Protein AF-A0A8I1PKD8-F1 (afdb_monomer_lite)

Structure (mmCIF, N/CA/C/O backbone):
data_AF-A0A8I1PKD8-F1
#
_entry.id   AF-A0A8I1PKD8-F1
#
loop_
_atom_site.group_PDB
_atom_site.id
_atom_site.type_symbol
_atom_site.label_atom_id
_atom_site.label_alt_id
_atom_site.label_comp_id
_atom_site.label_asym_id
_atom_site.label_entity_id
_atom_site.label_seq_id
_atom_site.pdbx_PDB_ins_code
_atom_site.Cartn_x
_atom_site.Cartn_y
_atom_site.Cartn_z
_atom_site.occupancy
_atom_site.B_iso_or_equiv
_atom_site.auth_seq_id
_atom_site.auth_comp_id
_atom_site.auth_asym_id
_atom_site.auth_atom_id
_atom_site.pdbx_PDB_model_num
ATOM 1 N N . MET A 1 1 ? -16.677 17.856 27.321 1.00 52.53 1 MET A N 1
ATOM 2 C CA . MET A 1 1 ? -16.256 17.192 26.063 1.00 52.53 1 MET A CA 1
ATOM 3 C C . MET A 1 1 ? -16.718 15.727 26.006 1.00 52.53 1 MET A C 1
ATOM 5 O O . MET A 1 1 ? -16.238 14.980 25.160 1.00 52.53 1 MET A O 1
ATOM 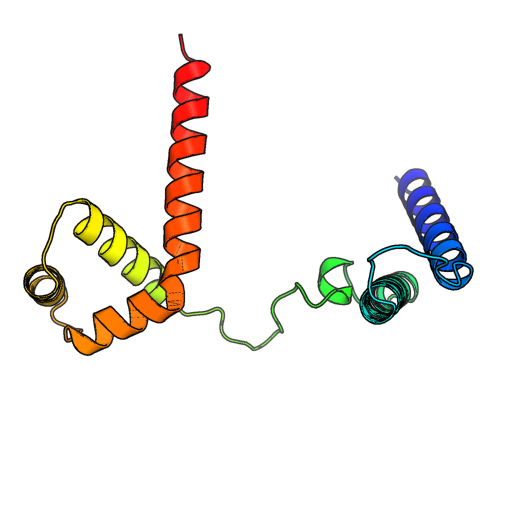9 N N . ASP A 1 2 ? -17.679 15.316 26.847 1.00 59.69 2 ASP A N 1
ATOM 10 C CA . ASP A 1 2 ? -18.009 13.895 27.037 1.00 59.69 2 ASP A CA 1
ATOM 11 C C . ASP A 1 2 ? -19.371 13.488 26.449 1.00 59.69 2 ASP A C 1
ATOM 13 O O . ASP A 1 2 ? -19.531 12.340 26.052 1.00 59.69 2 ASP A O 1
ATOM 17 N N . GLU A 1 3 ? -20.310 14.425 26.270 1.00 60.66 3 GLU A N 1
ATOM 18 C CA . GLU A 1 3 ? -21.649 14.131 25.723 1.00 60.66 3 GLU A CA 1
ATOM 19 C C . GLU A 1 3 ? -21.657 13.705 24.247 1.00 60.66 3 GLU A C 1
ATOM 21 O O . GLU A 1 3 ? -22.507 12.921 23.829 1.00 60.66 3 GLU A O 1
ATOM 26 N N . GLU A 1 4 ? -20.730 14.202 23.425 1.00 63.72 4 GLU A N 1
ATOM 27 C CA . GLU A 1 4 ? -20.634 13.757 22.027 1.00 63.72 4 GLU A CA 1
ATOM 28 C C . GLU A 1 4 ? -20.061 12.343 21.923 1.00 63.72 4 GLU A C 1
ATOM 30 O O . GLU A 1 4 ? -20.502 11.549 21.088 1.00 63.72 4 GLU A O 1
ATOM 35 N N . LYS A 1 5 ? -19.110 11.991 22.799 1.00 64.62 5 LYS A N 1
ATOM 36 C CA . LYS A 1 5 ? -18.518 10.650 22.828 1.00 64.62 5 LYS A CA 1
ATOM 37 C C . LYS A 1 5 ? -19.532 9.607 23.281 1.00 64.62 5 LYS A C 1
ATOM 39 O O . LYS A 1 5 ? -19.621 8.557 22.650 1.00 64.62 5 LYS A O 1
ATOM 44 N N . THR A 1 6 ? -20.327 9.904 24.307 1.00 69.19 6 THR A N 1
ATOM 45 C CA . THR A 1 6 ? -21.369 8.986 24.791 1.00 69.19 6 THR A CA 1
ATOM 46 C C . THR A 1 6 ? -22.455 8.763 23.741 1.00 69.19 6 THR A C 1
ATOM 48 O O . THR A 1 6 ? -22.736 7.616 23.408 1.00 69.19 6 THR A O 1
ATOM 51 N N . LYS A 1 7 ? -22.954 9.828 23.095 1.00 75.50 7 LYS A N 1
ATOM 52 C CA . LYS A 1 7 ? -23.921 9.714 21.983 1.00 75.50 7 LYS A CA 1
ATOM 53 C C . LYS A 1 7 ? -23.390 8.897 20.804 1.00 75.50 7 LYS A C 1
ATOM 55 O O . LYS A 1 7 ? -24.155 8.219 20.123 1.00 75.50 7 LYS A O 1
ATOM 60 N N . THR A 1 8 ? -22.089 8.973 20.529 1.00 74.00 8 THR A N 1
ATOM 61 C CA . THR A 1 8 ? -21.461 8.204 19.444 1.00 74.00 8 THR A CA 1
ATOM 62 C C . THR A 1 8 ? -21.367 6.719 19.799 1.00 74.00 8 THR A C 1
ATOM 64 O O . THR A 1 8 ? -21.653 5.871 18.956 1.00 74.00 8 THR A O 1
ATOM 67 N N . LEU A 1 9 ? -21.031 6.397 21.051 1.00 74.19 9 LEU A N 1
ATOM 68 C CA . LEU A 1 9 ? -20.996 5.019 21.548 1.00 74.19 9 LEU A CA 1
ATOM 69 C C . LEU A 1 9 ? -22.390 4.380 21.571 1.00 74.19 9 LEU A C 1
ATOM 71 O O . LEU A 1 9 ? -22.540 3.237 21.150 1.00 74.19 9 LEU A O 1
ATOM 75 N N . GLU A 1 10 ? -23.413 5.129 21.984 1.00 77.31 10 GLU A N 1
ATOM 76 C CA . GLU A 1 10 ? -24.807 4.666 21.983 1.00 77.31 10 GLU A CA 1
ATOM 77 C C . GLU A 1 10 ? -25.315 4.372 20.565 1.00 77.31 10 GLU A C 1
ATOM 79 O O . GLU A 1 10 ? -25.932 3.333 20.327 1.00 77.31 10 GLU A O 1
ATOM 84 N N . LYS A 1 11 ? -24.998 5.240 19.595 1.00 81.31 11 LYS A N 1
ATOM 85 C CA . LYS A 1 11 ? -25.330 5.008 18.179 1.00 81.31 11 LYS A CA 1
ATOM 86 C C . LYS A 1 11 ? -24.632 3.773 17.612 1.00 81.31 11 LYS A C 1
ATOM 88 O O . LYS A 1 11 ? -25.250 3.016 16.870 1.00 81.31 11 LYS A O 1
ATOM 93 N N . LEU A 1 12 ? -23.361 3.563 17.958 1.00 75.56 12 LEU A N 1
ATOM 94 C CA . LEU A 1 12 ? -22.605 2.384 17.528 1.00 75.56 12 LEU A CA 1
ATOM 95 C C . LEU A 1 12 ? -23.173 1.096 18.128 1.00 75.56 12 LEU A C 1
ATOM 97 O O . LEU A 1 12 ? -23.301 0.106 17.413 1.00 75.56 12 LEU A O 1
ATOM 101 N N . ALA A 1 13 ? -23.550 1.114 19.406 1.00 77.88 13 ALA A N 1
ATOM 102 C CA . ALA A 1 13 ? -24.192 -0.024 20.054 1.00 77.88 13 ALA A CA 1
ATOM 103 C C . ALA A 1 13 ? -25.535 -0.369 19.385 1.00 77.88 13 ALA A C 1
ATOM 105 O O . ALA A 1 13 ? -25.767 -1.526 19.038 1.00 77.88 13 ALA A O 1
ATOM 106 N N . GLY A 1 14 ? -26.369 0.641 19.107 1.00 76.38 14 GLY A N 1
ATOM 107 C CA . GLY A 1 14 ? -27.627 0.450 18.379 1.00 76.38 14 GLY A CA 1
ATOM 108 C C . GLY A 1 14 ? -27.425 -0.136 16.978 1.00 76.38 14 GLY A C 1
ATOM 109 O O . GLY A 1 14 ? -28.151 -1.042 16.576 1.00 76.38 14 GLY A O 1
ATOM 110 N N . PHE A 1 15 ? -26.390 0.311 16.264 1.00 77.12 15 PHE A N 1
ATOM 111 C CA . PHE A 1 15 ? -26.051 -0.211 14.940 1.00 77.12 15 PHE A CA 1
ATOM 112 C C . PHE A 1 15 ? -25.594 -1.679 14.969 1.00 77.12 15 PHE A C 1
ATOM 114 O O . PHE A 1 15 ? -25.955 -2.455 14.087 1.00 77.12 15 PHE A O 1
ATOM 121 N N . VAL A 1 16 ? -24.838 -2.095 15.992 1.00 76.56 16 VAL A N 1
ATOM 122 C CA . VAL A 1 16 ? -24.449 -3.507 16.175 1.00 76.56 16 VAL A CA 1
ATOM 123 C C . VAL A 1 16 ? -25.676 -4.385 16.403 1.00 76.56 16 VAL A C 1
ATOM 125 O O . VAL A 1 16 ? -25.787 -5.459 15.808 1.00 76.56 16 VAL A O 1
ATOM 128 N N . ASP A 1 17 ? -26.615 -3.925 17.226 1.00 77.38 17 ASP A N 1
ATOM 129 C CA . ASP A 1 17 ? -27.852 -4.657 17.481 1.00 77.38 17 ASP A CA 1
ATOM 130 C C . ASP A 1 17 ? -28.728 -4.759 16.227 1.00 77.38 17 ASP A C 1
ATOM 132 O O . ASP A 1 17 ? -29.342 -5.801 15.992 1.00 77.38 17 ASP A O 1
ATOM 136 N N . GLU A 1 18 ? -28.772 -3.715 15.397 1.00 75.06 18 GLU A N 1
ATOM 137 C CA . GLU A 1 18 ? -29.443 -3.754 14.094 1.00 75.06 18 GLU A CA 1
ATOM 138 C C . GLU A 1 18 ? -28.770 -4.734 13.127 1.00 75.06 18 GLU A C 1
ATOM 140 O O . GLU A 1 18 ? -29.466 -5.544 12.512 1.00 75.06 18 GLU A O 1
ATOM 145 N N . LEU A 1 19 ? -27.436 -4.732 13.041 1.00 70.25 19 LEU A N 1
ATOM 146 C CA . LEU A 1 19 ? -26.683 -5.679 12.210 1.00 70.25 19 LEU A CA 1
ATOM 147 C C . LEU A 1 19 ? -26.934 -7.134 12.619 1.00 70.25 19 LEU A C 1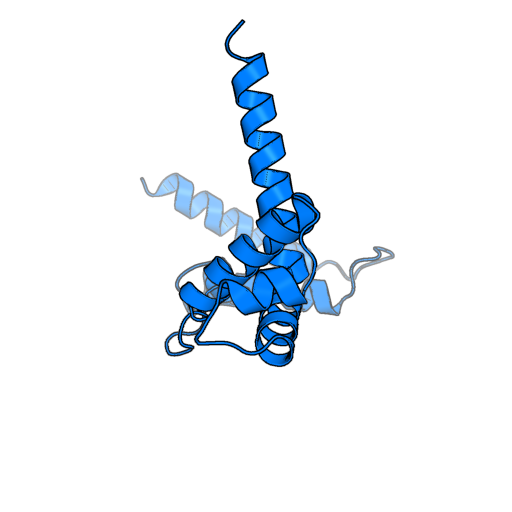
ATOM 149 O O . LEU A 1 19 ? -27.123 -7.986 11.757 1.00 70.25 19 LEU A O 1
ATOM 153 N N . LYS A 1 20 ? -26.988 -7.421 13.924 1.00 68.06 20 LYS A N 1
ATOM 154 C CA . LYS A 1 20 ? -27.284 -8.771 14.436 1.00 68.06 20 LYS A CA 1
ATOM 155 C C . LYS A 1 20 ? -28.724 -9.209 14.179 1.00 68.06 20 LYS A C 1
ATOM 157 O O . LYS A 1 20 ? -28.985 -10.400 14.026 1.00 68.06 20 LYS A O 1
ATOM 162 N N . LYS A 1 21 ? -29.667 -8.263 14.179 1.00 71.50 21 LYS A N 1
ATOM 163 C CA . LYS A 1 21 ? -31.092 -8.525 13.924 1.00 71.50 21 LYS A CA 1
ATOM 164 C C . LYS A 1 21 ? -31.403 -8.663 12.436 1.00 71.50 21 LYS A C 1
ATOM 166 O O . LYS A 1 21 ? -32.407 -9.292 12.097 1.00 71.50 21 LYS A O 1
ATOM 171 N N . GLN A 1 22 ? -30.563 -8.121 11.553 1.00 62.41 22 GLN A N 1
ATOM 172 C CA . GLN A 1 22 ? -30.657 -8.390 10.123 1.00 62.41 22 GLN A CA 1
ATOM 173 C C . GLN A 1 22 ? -30.268 -9.844 9.832 1.00 62.41 22 GLN A C 1
ATOM 175 O O . GLN A 1 22 ? -29.125 -10.185 9.551 1.00 62.41 22 GLN A O 1
ATOM 180 N N . THR A 1 23 ? -31.270 -10.718 9.823 1.00 50.59 23 THR A N 1
ATOM 181 C CA . THR A 1 23 ? -31.237 -11.944 9.022 1.00 50.59 23 THR A CA 1
ATOM 182 C C . THR A 1 23 ? -31.382 -11.512 7.569 1.00 50.59 23 THR A C 1
ATOM 184 O O . THR A 1 23 ? -32.498 -11.412 7.078 1.00 50.59 23 THR A O 1
ATOM 187 N N . PHE A 1 24 ? -30.269 -11.132 6.929 1.00 50.59 24 PHE A N 1
ATOM 188 C CA . PHE A 1 24 ? -30.232 -10.518 5.596 1.00 50.59 24 PHE A CA 1
ATOM 189 C C . PHE A 1 24 ? -31.201 -11.186 4.608 1.00 50.59 24 PHE A C 1
ATOM 191 O O . PHE A 1 24 ? -30.886 -12.249 4.064 1.00 50.59 24 PHE A O 1
ATOM 198 N N . PRO A 1 25 ? -32.354 -10.566 4.297 1.00 54.91 25 PRO A N 1
ATOM 199 C CA . PRO A 1 25 ? -33.138 -10.966 3.156 1.00 54.91 25 PRO A CA 1
ATOM 200 C C . PRO A 1 25 ? -32.579 -10.156 1.986 1.00 54.91 25 PRO A C 1
ATOM 202 O O . PRO A 1 25 ? -32.812 -8.954 1.869 1.00 54.91 25 PRO A O 1
ATOM 205 N N . THR A 1 26 ? -31.808 -10.805 1.113 1.00 46.41 26 THR A N 1
ATOM 206 C CA . THR A 1 26 ? -31.439 -10.263 -0.210 1.00 46.41 26 THR A CA 1
ATOM 207 C C . THR A 1 26 ? -30.688 -8.919 -0.213 1.00 46.41 26 THR A C 1
ATOM 209 O O . THR A 1 26 ? -31.062 -7.996 -0.931 1.00 46.41 26 THR A O 1
ATOM 212 N N . SER A 1 27 ? -29.578 -8.805 0.518 1.00 49.97 27 SER A N 1
ATOM 213 C CA . SER A 1 27 ? -28.525 -7.844 0.163 1.00 49.97 27 SER A CA 1
ATOM 214 C C . SER A 1 27 ? -27.245 -8.600 -0.196 1.00 49.97 27 SER A C 1
ATOM 216 O O . SER A 1 27 ? -26.923 -9.630 0.386 1.00 49.97 27 SER A O 1
ATOM 218 N N . THR A 1 28 ? -26.517 -8.111 -1.197 1.00 54.19 28 THR A N 1
ATOM 219 C CA . THR A 1 28 ? -25.244 -8.654 -1.715 1.00 54.19 28 THR A CA 1
ATOM 220 C C . THR A 1 28 ? -24.068 -8.530 -0.736 1.00 54.19 28 THR A C 1
ATOM 222 O O . THR A 1 28 ? -22.912 -8.707 -1.117 1.00 54.19 28 THR A O 1
ATOM 225 N N . ILE A 1 29 ? -24.342 -8.203 0.526 1.00 57.41 29 ILE A N 1
ATOM 226 C CA . ILE A 1 29 ? -23.349 -8.109 1.589 1.00 57.41 29 ILE A CA 1
ATOM 227 C C . ILE A 1 29 ? -23.203 -9.519 2.156 1.00 57.41 29 ILE A C 1
ATOM 229 O O . ILE A 1 29 ? -24.143 -10.058 2.733 1.00 57.41 29 ILE A O 1
ATOM 233 N N . SER A 1 30 ? -22.038 -10.135 1.937 1.00 73.06 30 SER A N 1
ATOM 234 C CA . SER A 1 30 ? -21.736 -11.462 2.481 1.00 73.06 30 SER A CA 1
ATOM 235 C C . SER A 1 30 ? -22.001 -11.483 3.989 1.00 73.06 30 SER A C 1
ATOM 237 O O . SER A 1 30 ? -21.587 -10.558 4.692 1.00 73.06 30 SER A O 1
ATOM 239 N N . ALA A 1 31 ? -22.650 -12.538 4.488 1.00 74.50 31 ALA A N 1
ATOM 240 C CA . ALA A 1 31 ? -22.839 -12.754 5.923 1.00 74.50 31 ALA A CA 1
ATOM 241 C C . ALA A 1 31 ? -21.501 -12.665 6.684 1.00 74.50 31 ALA A C 1
ATOM 243 O O . ALA A 1 31 ? -21.440 -12.062 7.754 1.00 74.50 31 ALA A O 1
ATOM 244 N N . ASP A 1 32 ? -20.416 -13.132 6.059 1.00 76.44 32 ASP A N 1
ATOM 245 C CA . ASP A 1 32 ? -19.053 -13.048 6.591 1.00 76.44 32 ASP A CA 1
ATOM 246 C C . ASP A 1 32 ? -18.599 -11.599 6.817 1.00 76.44 32 ASP A C 1
ATOM 248 O O . ASP A 1 32 ? -17.889 -11.297 7.775 1.00 76.44 32 ASP A O 1
ATOM 252 N N . LEU A 1 33 ? -19.001 -10.676 5.934 1.00 77.00 33 LEU A N 1
ATOM 253 C CA . LEU A 1 33 ? -18.651 -9.261 6.056 1.00 77.00 33 LEU A CA 1
ATOM 254 C C . LEU A 1 33 ? -19.422 -8.609 7.206 1.00 77.00 33 LEU A C 1
ATOM 256 O O . LEU A 1 33 ? -18.851 -7.811 7.946 1.00 77.00 33 LEU A O 1
ATOM 260 N N . ALA A 1 34 ? -20.697 -8.958 7.377 1.00 78.69 34 ALA A N 1
ATOM 261 C CA . ALA A 1 34 ? -21.498 -8.460 8.488 1.00 78.69 34 ALA A CA 1
ATOM 262 C C . ALA A 1 34 ? -20.955 -8.951 9.837 1.00 78.69 34 ALA A C 1
ATOM 264 O O . ALA A 1 34 ? -20.773 -8.141 10.746 1.00 78.69 34 ALA A O 1
ATOM 265 N N . GLU A 1 35 ? -20.614 -10.240 9.932 1.00 81.31 35 GLU A N 1
ATOM 266 C CA . GLU A 1 35 ? -19.993 -10.832 11.120 1.00 81.31 35 GLU A CA 1
ATOM 267 C C . GLU A 1 35 ? -18.618 -10.216 11.412 1.00 81.31 35 GLU A C 1
ATOM 269 O O . GLU A 1 35 ? -18.294 -9.907 12.564 1.00 81.31 35 GLU A O 1
ATOM 274 N N . PHE A 1 36 ? -17.813 -9.973 10.373 1.00 84.75 36 PHE A N 1
ATOM 275 C CA . PHE A 1 36 ? -16.530 -9.288 10.504 1.00 84.75 36 PHE A CA 1
ATOM 276 C C . PHE A 1 36 ? -16.695 -7.873 11.075 1.00 84.75 36 PHE A C 1
ATOM 278 O O . PHE A 1 36 ? -16.000 -7.506 12.027 1.00 84.75 36 PHE A O 1
ATOM 285 N N . VAL A 1 37 ? -17.630 -7.088 10.528 1.00 85.12 37 VAL A N 1
ATOM 286 C CA . VAL A 1 37 ? -17.886 -5.710 10.968 1.00 85.12 37 VAL A CA 1
ATOM 287 C C . VAL A 1 37 ? -18.432 -5.679 12.394 1.00 85.12 37 VAL A C 1
ATOM 289 O O . VAL A 1 37 ? -17.909 -4.925 13.217 1.00 85.12 37 VAL A O 1
ATOM 292 N N . SER A 1 38 ? -19.425 -6.511 12.724 1.00 86.06 38 SER A N 1
ATOM 293 C CA . SER A 1 38 ? -19.991 -6.553 14.078 1.00 86.06 38 SER A CA 1
ATOM 294 C C . SER A 1 38 ? -18.936 -6.955 15.110 1.00 86.06 38 SER A C 1
ATOM 296 O O . SER A 1 38 ? -18.782 -6.280 16.127 1.00 86.06 38 SER A O 1
ATOM 298 N N . SER A 1 39 ? -18.136 -7.984 14.811 1.00 85.69 39 SER A N 1
ATOM 299 C CA . SER A 1 39 ? -17.068 -8.466 15.696 1.00 85.69 39 SER A CA 1
ATOM 300 C C . SER A 1 39 ? -15.962 -7.430 15.914 1.00 85.69 39 SER A C 1
ATOM 302 O O . SER A 1 39 ? -15.367 -7.363 16.993 1.00 85.69 39 SER A O 1
ATOM 304 N N . ALA A 1 40 ? -15.639 -6.627 14.895 1.00 85.62 40 ALA A N 1
ATOM 305 C CA . ALA A 1 40 ? -14.677 -5.537 15.023 1.00 85.62 40 ALA A CA 1
ATOM 306 C C . ALA A 1 40 ? -15.225 -4.418 15.921 1.00 85.62 40 ALA A C 1
ATOM 308 O O . ALA A 1 40 ? -14.536 -3.970 16.838 1.00 85.62 40 ALA A O 1
ATOM 309 N N . ILE A 1 41 ? -16.476 -3.999 15.717 1.00 85.69 41 ILE A N 1
ATOM 310 C CA . ILE A 1 41 ? -17.088 -2.937 16.528 1.00 85.69 41 ILE A CA 1
ATOM 311 C C . ILE A 1 41 ? -17.219 -3.373 17.994 1.00 85.69 41 ILE A C 1
ATOM 313 O O . ILE A 1 41 ? -16.890 -2.592 18.886 1.00 85.69 41 ILE A O 1
ATOM 317 N N . GLU A 1 42 ? -17.604 -4.622 18.263 1.00 87.62 42 GLU A N 1
ATOM 318 C CA . GLU A 1 42 ? -17.660 -5.161 19.630 1.00 87.62 42 GLU A CA 1
ATOM 319 C C . GLU A 1 42 ? -16.315 -5.079 20.350 1.00 87.62 42 GLU A C 1
ATOM 321 O O . GLU A 1 42 ? -16.241 -4.552 21.458 1.00 87.62 42 GLU A O 1
ATOM 326 N N . LYS A 1 43 ? -15.223 -5.511 19.705 1.00 87.19 43 LYS A N 1
ATOM 327 C CA . LYS A 1 43 ? -13.873 -5.426 20.293 1.00 87.19 43 LYS A CA 1
ATOM 328 C C . LYS A 1 43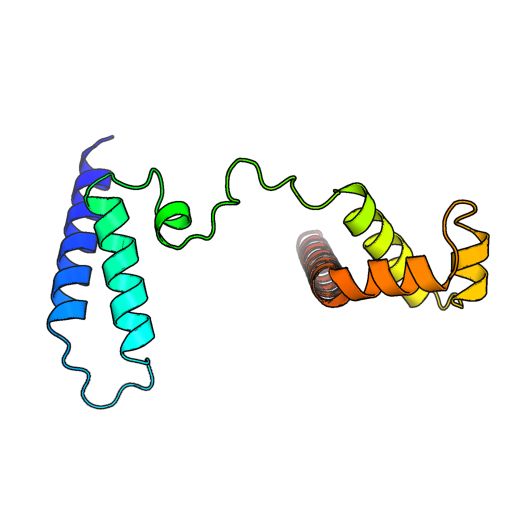 ? -13.485 -3.995 20.665 1.00 87.19 43 LYS A C 1
ATOM 330 O O . LYS A 1 43 ? -12.749 -3.792 21.635 1.00 87.19 43 LYS A O 1
ATOM 335 N N . TYR A 1 44 ? -13.952 -3.014 19.896 1.00 86.94 44 TYR A N 1
ATOM 336 C CA . TYR A 1 44 ? -13.743 -1.605 20.202 1.00 86.94 44 TYR A CA 1
ATOM 337 C C . TYR A 1 44 ? -14.591 -1.144 21.393 1.00 86.94 44 TYR A C 1
ATOM 339 O O . TYR A 1 44 ? -14.041 -0.551 22.321 1.00 86.94 44 TYR A O 1
ATOM 347 N N . LEU A 1 45 ? -15.890 -1.460 21.406 1.00 86.44 45 LEU A N 1
ATOM 348 C CA . LEU A 1 45 ? -16.808 -1.087 22.491 1.00 86.44 45 LEU A CA 1
ATOM 349 C C . LEU A 1 45 ? -16.424 -1.727 23.835 1.00 86.44 45 LEU A C 1
ATOM 351 O O . LEU A 1 45 ? -16.501 -1.075 24.872 1.00 86.44 45 LEU A O 1
ATOM 355 N N . GLU A 1 46 ? -15.937 -2.967 23.822 1.00 88.38 46 GLU A N 1
ATOM 356 C CA . GLU A 1 46 ? -15.435 -3.677 25.007 1.00 88.38 46 GLU A CA 1
ATOM 357 C C . GLU A 1 46 ? -14.065 -3.164 25.494 1.00 88.38 46 GLU A C 1
ATOM 359 O O . GLU A 1 46 ? -13.527 -3.657 26.486 1.00 88.38 46 GLU A O 1
ATOM 364 N N . GLY A 1 47 ? -13.447 -2.217 24.780 1.00 85.06 47 GLY A N 1
ATOM 365 C CA . GLY A 1 47 ? -12.129 -1.677 25.117 1.00 85.06 47 GLY A CA 1
ATOM 366 C C . GLY A 1 47 ? -10.962 -2.643 24.876 1.00 85.06 47 GLY A C 1
ATOM 367 O O . GLY A 1 47 ? -9.835 -2.351 25.281 1.00 85.06 47 GLY A O 1
ATOM 368 N N . LYS A 1 48 ? -11.183 -3.778 24.192 1.00 83.44 48 LYS A N 1
ATOM 369 C CA . LYS A 1 48 ? -10.123 -4.745 23.836 1.00 83.44 48 LYS A CA 1
ATOM 370 C C . LYS A 1 48 ? -9.125 -4.160 22.830 1.00 83.44 48 LYS A C 1
ATOM 372 O O . LYS A 1 48 ? -7.970 -4.584 22.782 1.00 83.44 48 LYS A O 1
ATOM 377 N N . THR A 1 49 ? -9.546 -3.171 22.041 1.00 84.50 49 THR A N 1
ATOM 378 C CA . THR A 1 49 ? -8.704 -2.446 21.076 1.00 84.50 49 THR A CA 1
ATOM 379 C C . THR A 1 49 ? -8.769 -0.936 21.290 1.00 84.50 49 THR A C 1
ATOM 381 O O . THR A 1 49 ? -9.825 -0.390 21.579 1.00 84.50 49 THR A O 1
ATOM 384 N N . LYS A 1 50 ? -7.640 -0.239 21.097 1.00 83.44 50 LYS A N 1
ATOM 385 C CA . LYS A 1 50 ? -7.505 1.208 21.372 1.00 83.44 50 LYS A CA 1
ATOM 386 C C . LYS A 1 50 ? -8.199 2.128 20.355 1.00 83.44 50 LYS A C 1
ATOM 388 O O . LYS A 1 50 ? -8.409 3.299 20.653 1.00 83.44 50 LYS A O 1
ATOM 393 N N . SER A 1 51 ? -8.504 1.633 19.157 1.00 85.38 51 SER A N 1
ATOM 394 C CA . SER A 1 51 ? -9.166 2.378 18.079 1.00 85.38 51 SER A CA 1
ATOM 395 C C . SER A 1 51 ? -9.996 1.436 17.208 1.00 85.38 51 SER A C 1
ATOM 397 O O . SER A 1 51 ? -9.735 0.231 17.191 1.00 85.38 51 SER A O 1
ATOM 399 N N . LEU A 1 52 ? -10.961 1.982 16.459 1.00 82.69 52 LEU A N 1
ATOM 400 C CA . LEU A 1 52 ? -11.712 1.223 15.453 1.00 82.69 52 LEU A CA 1
ATOM 401 C C . LEU A 1 52 ? -10.774 0.644 14.388 1.00 82.69 52 LEU A C 1
ATOM 403 O O . LEU A 1 52 ? -10.865 -0.539 14.090 1.00 82.69 52 LEU A O 1
ATOM 407 N N . ASP A 1 53 ? -9.792 1.414 13.913 1.00 82.31 53 ASP A N 1
ATOM 408 C CA . ASP A 1 53 ? -8.779 0.916 12.971 1.00 82.31 53 ASP A CA 1
ATOM 409 C C . ASP A 1 53 ? -8.042 -0.319 13.504 1.00 82.31 53 ASP A C 1
ATOM 411 O O . ASP A 1 53 ? -7.745 -1.247 12.754 1.00 82.31 53 ASP A O 1
ATOM 415 N N . ALA A 1 54 ? -7.753 -0.358 14.809 1.00 81.94 54 ALA A N 1
ATOM 416 C CA . ALA A 1 54 ? -7.132 -1.522 15.431 1.00 81.94 54 ALA A CA 1
ATOM 417 C C . ALA A 1 54 ? -8.095 -2.711 15.500 1.00 81.94 54 ALA A C 1
ATOM 419 O O . ALA A 1 54 ? -7.674 -3.852 15.309 1.00 81.94 54 ALA A O 1
ATOM 420 N N . ALA A 1 55 ? -9.379 -2.446 15.729 1.00 86.31 55 ALA A N 1
ATOM 421 C CA . ALA A 1 55 ? -10.428 -3.457 15.759 1.00 86.31 55 ALA A CA 1
ATOM 422 C C . ALA A 1 55 ? -10.671 -4.095 14.381 1.00 86.31 55 ALA A C 1
ATOM 424 O O . ALA A 1 55 ? -10.844 -5.310 14.289 1.00 86.31 55 ALA A O 1
ATOM 425 N N . PHE A 1 56 ? -10.572 -3.295 13.314 1.00 85.06 56 PHE A N 1
ATOM 426 C CA . PHE A 1 56 ? -10.602 -3.739 11.917 1.00 85.06 56 PHE A CA 1
ATOM 427 C C . PHE A 1 56 ? -9.265 -4.315 11.419 1.00 85.06 56 PHE A C 1
ATOM 429 O O . PHE A 1 56 ? -9.164 -4.745 10.272 1.00 85.06 56 PHE A O 1
ATOM 436 N N . GLY A 1 57 ? -8.220 -4.332 12.253 1.00 82.00 57 GLY A N 1
ATOM 437 C CA . GLY A 1 57 ? -6.900 -4.841 11.871 1.00 82.00 57 GLY A CA 1
ATOM 438 C C . GLY A 1 57 ? -6.149 -3.967 10.857 1.00 82.00 57 GLY A C 1
ATOM 439 O O . GLY A 1 57 ? -5.171 -4.425 10.271 1.00 82.00 57 GLY A O 1
ATOM 440 N N . LEU A 1 58 ? -6.575 -2.715 10.671 1.00 81.50 58 LEU A N 1
ATOM 441 C CA . LEU A 1 58 ? -5.948 -1.732 9.782 1.00 81.50 58 LEU A CA 1
ATOM 442 C C . LEU A 1 58 ? -4.706 -1.092 10.413 1.00 81.50 58 LEU A C 1
ATOM 444 O O . LEU A 1 58 ? -3.848 -0.559 9.708 1.00 81.50 58 LEU A O 1
ATOM 448 N N . THR A 1 59 ? -4.569 -1.158 11.741 1.00 75.25 59 THR A N 1
ATOM 449 C CA . THR A 1 59 ? -3.344 -0.689 12.390 1.00 75.25 59 THR A CA 1
ATOM 450 C C . THR A 1 59 ? -2.183 -1.644 12.121 1.00 75.25 59 THR A C 1
ATOM 452 O O . THR A 1 59 ? -2.324 -2.854 12.336 1.00 75.25 59 THR A O 1
ATOM 455 N N . PRO A 1 60 ? -1.004 -1.125 11.748 1.00 63.53 60 PRO A N 1
ATOM 456 C CA . PRO A 1 60 ? 0.178 -1.949 11.560 1.00 63.53 60 PRO A CA 1
ATOM 457 C C . PRO A 1 60 ? 0.517 -2.698 12.854 1.00 63.53 60 PRO A C 1
ATOM 459 O O . PRO A 1 60 ? 0.616 -2.106 13.932 1.00 63.53 60 PRO A O 1
ATOM 462 N N . LYS A 1 61 ? 0.696 -4.020 12.751 1.00 65.44 61 LYS A N 1
ATOM 463 C CA . LYS A 1 61 ? 1.085 -4.862 13.888 1.00 65.44 61 LYS A CA 1
ATOM 464 C C . LYS A 1 61 ? 2.413 -4.365 14.464 1.00 65.44 61 LYS A C 1
ATOM 466 O O . LYS A 1 61 ? 3.411 -4.240 13.754 1.00 65.44 61 LYS A O 1
ATOM 471 N N . ARG A 1 62 ? 2.430 -4.104 15.772 1.00 50.72 62 ARG A N 1
ATOM 472 C CA . ARG A 1 62 ? 3.628 -3.691 16.514 1.00 50.72 62 ARG A CA 1
ATOM 473 C C . ARG A 1 62 ? 4.714 -4.764 16.346 1.00 50.72 62 ARG A C 1
ATOM 475 O O . ARG A 1 62 ? 4.473 -5.920 16.669 1.00 50.72 62 ARG A O 1
ATOM 482 N N . GLY A 1 63 ? 5.880 -4.387 15.823 1.00 54.94 63 GLY A N 1
ATOM 483 C CA . GLY A 1 63 ? 6.992 -5.313 15.567 1.00 54.94 63 GLY A CA 1
ATOM 484 C C . GLY A 1 63 ? 7.065 -5.868 14.142 1.00 54.94 63 GLY A C 1
ATOM 485 O O . GLY A 1 63 ? 8.069 -6.488 13.803 1.00 54.94 63 GLY A O 1
ATOM 486 N N . VAL A 1 64 ? 6.078 -5.596 13.279 1.00 52.78 64 VAL A N 1
ATOM 487 C CA . VAL A 1 64 ? 6.308 -5.700 11.834 1.00 52.78 64 VAL A CA 1
ATOM 488 C C . VAL A 1 64 ? 7.161 -4.489 11.466 1.00 52.78 64 VAL A C 1
ATOM 490 O O . VAL A 1 64 ? 6.688 -3.362 11.652 1.00 52.78 64 VAL A O 1
ATOM 493 N N . PRO A 1 65 ? 8.421 -4.666 11.022 1.00 49.91 65 PRO A N 1
ATOM 494 C CA . PRO A 1 65 ? 9.190 -3.540 10.524 1.00 49.91 65 PRO A CA 1
ATOM 495 C C . PRO A 1 65 ? 8.342 -2.903 9.432 1.00 49.91 65 PRO A C 1
ATOM 497 O O . PRO A 1 65 ? 7.947 -3.583 8.484 1.00 49.91 65 PRO A O 1
ATOM 500 N N . GLY A 1 66 ? 8.001 -1.620 9.598 1.00 53.03 66 GLY A N 1
ATOM 501 C CA . GLY A 1 66 ? 7.376 -0.875 8.515 1.00 53.03 66 GLY A CA 1
ATOM 502 C C . GLY A 1 66 ? 8.200 -1.147 7.263 1.00 53.03 66 GLY A C 1
ATOM 503 O O . GLY A 1 66 ? 9.433 -1.102 7.344 1.00 53.03 66 GLY A O 1
ATOM 504 N N . PHE A 1 67 ? 7.534 -1.528 6.166 1.00 58.31 67 PHE A N 1
ATOM 505 C CA . PHE A 1 67 ? 8.205 -1.829 4.901 1.00 58.31 67 PHE A CA 1
ATOM 506 C C . PHE A 1 67 ? 9.307 -0.794 4.678 1.00 58.31 67 PHE A C 1
ATOM 508 O O . PHE A 1 67 ? 9.049 0.388 4.944 1.00 58.31 67 PHE A O 1
ATOM 515 N N . PRO A 1 68 ? 10.532 -1.192 4.281 1.00 65.44 68 PRO A N 1
ATOM 516 C CA . PRO A 1 68 ? 11.655 -0.269 4.285 1.00 65.44 68 PRO A CA 1
ATOM 517 C C . PRO A 1 68 ? 11.250 0.951 3.464 1.00 65.44 68 PRO A C 1
ATOM 519 O O . PRO A 1 68 ? 11.061 0.808 2.259 1.00 65.44 68 PRO A O 1
ATOM 522 N N . ARG A 1 69 ? 11.070 2.125 4.095 1.00 66.00 69 ARG A N 1
ATOM 523 C CA . ARG A 1 69 ? 10.621 3.345 3.389 1.00 66.00 69 ARG A CA 1
ATOM 524 C C . ARG A 1 69 ? 11.458 3.559 2.126 1.00 66.00 69 ARG A C 1
ATOM 526 O O . ARG A 1 69 ? 10.916 3.707 1.041 1.00 66.00 69 ARG A O 1
ATOM 533 N N . ARG A 1 70 ? 12.762 3.293 2.260 1.00 75.25 70 ARG A N 1
ATOM 534 C CA . ARG A 1 70 ? 13.764 3.267 1.189 1.00 75.25 70 ARG A CA 1
ATOM 535 C C . ARG A 1 70 ? 13.392 2.429 -0.044 1.00 75.25 70 ARG A C 1
ATOM 537 O O . ARG A 1 70 ? 13.744 2.824 -1.143 1.00 75.25 70 ARG A O 1
ATOM 544 N N . ARG A 1 71 ? 12.712 1.282 0.095 1.00 80.94 71 ARG A N 1
ATOM 545 C CA . ARG A 1 71 ? 12.291 0.447 -1.051 1.00 80.94 71 ARG A CA 1
ATOM 546 C C . ARG A 1 71 ? 11.074 1.019 -1.769 1.00 80.94 71 ARG A C 1
ATOM 548 O O . ARG A 1 71 ? 11.021 0.948 -2.992 1.00 80.94 71 ARG A O 1
ATOM 555 N N . LYS A 1 72 ? 10.127 1.601 -1.027 1.00 83.75 72 LYS A N 1
ATOM 556 C CA . LYS A 1 72 ? 8.982 2.303 -1.622 1.00 83.75 72 LYS A CA 1
ATOM 557 C C . LYS A 1 72 ? 9.445 3.576 -2.336 1.00 83.75 72 LYS A C 1
ATOM 559 O O . LYS A 1 72 ? 9.020 3.821 -3.460 1.00 83.75 72 LYS A O 1
ATOM 564 N N . ASP A 1 73 ? 10.358 4.325 -1.722 1.00 86.69 73 ASP A N 1
ATOM 565 C CA . ASP A 1 73 ? 10.971 5.515 -2.320 1.00 86.69 73 ASP A CA 1
ATOM 566 C C . ASP A 1 73 ? 11.719 5.147 -3.613 1.00 86.69 73 ASP A C 1
ATOM 568 O O . ASP A 1 7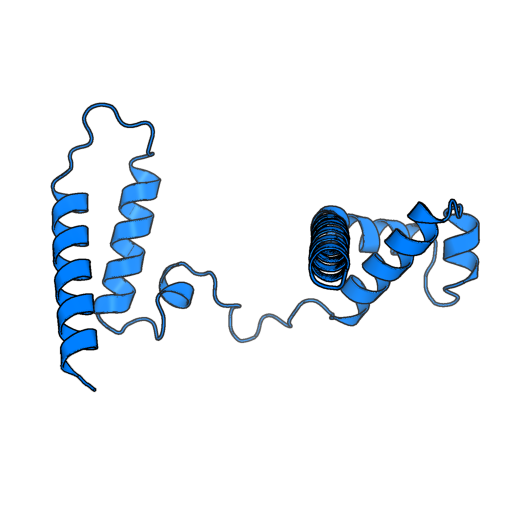3 ? 11.510 5.767 -4.654 1.00 86.69 73 ASP A O 1
ATOM 572 N N . LEU A 1 74 ? 12.488 4.051 -3.591 1.00 88.75 74 LEU A N 1
ATOM 573 C CA . LEU A 1 74 ? 13.152 3.509 -4.779 1.00 88.75 74 LEU A CA 1
ATOM 574 C C . LEU A 1 74 ? 12.150 3.106 -5.874 1.00 88.75 74 LEU A C 1
ATOM 576 O O . LEU A 1 74 ? 12.352 3.420 -7.044 1.00 88.75 74 LEU A O 1
ATOM 580 N N . ALA A 1 75 ? 11.043 2.447 -5.519 1.00 91.12 75 ALA A N 1
ATOM 581 C CA . ALA A 1 75 ? 9.992 2.109 -6.479 1.00 91.12 75 ALA A CA 1
ATOM 582 C C . ALA A 1 75 ? 9.342 3.361 -7.100 1.00 91.12 75 ALA A C 1
ATOM 584 O O . ALA A 1 75 ? 8.984 3.340 -8.280 1.00 91.12 75 ALA A O 1
ATOM 585 N N . MET A 1 76 ? 9.238 4.457 -6.343 1.00 91.12 76 MET A N 1
ATOM 586 C CA . MET A 1 76 ? 8.749 5.743 -6.842 1.00 91.12 76 MET A CA 1
ATOM 587 C C . MET A 1 76 ? 9.724 6.386 -7.835 1.00 91.12 76 MET A C 1
ATOM 589 O O . MET A 1 76 ? 9.314 6.871 -8.889 1.00 91.12 76 MET A O 1
ATOM 593 N N . GLU A 1 77 ? 11.024 6.368 -7.538 1.00 90.56 77 GLU A N 1
ATOM 594 C CA . GLU A 1 77 ? 12.052 6.857 -8.466 1.00 90.56 77 GLU A CA 1
ATOM 595 C C . GLU A 1 77 ? 12.083 6.042 -9.763 1.00 90.56 77 GLU A C 1
ATOM 597 O O . GLU A 1 77 ? 12.160 6.614 -10.855 1.00 90.56 77 GLU A O 1
ATOM 602 N N . ILE A 1 78 ? 11.947 4.714 -9.660 1.00 93.31 78 ILE A N 1
ATOM 603 C CA . ILE A 1 78 ? 11.811 3.832 -10.824 1.00 93.31 78 ILE A CA 1
ATOM 604 C C . ILE A 1 78 ? 10.576 4.226 -11.642 1.00 93.31 78 ILE A C 1
ATOM 606 O O . ILE A 1 78 ? 10.690 4.363 -12.860 1.00 93.31 78 ILE A O 1
ATOM 610 N N . LEU A 1 79 ? 9.417 4.455 -11.008 1.00 93.06 79 LEU A N 1
ATOM 611 C CA . LEU A 1 79 ? 8.199 4.885 -11.707 1.00 93.06 79 LEU A CA 1
ATOM 612 C C . LEU A 1 79 ? 8.430 6.183 -12.490 1.00 93.06 79 LEU A C 1
ATOM 614 O O . LEU A 1 79 ? 8.114 6.239 -13.678 1.00 93.06 79 LEU A O 1
ATOM 618 N N . LYS A 1 80 ? 9.019 7.201 -11.854 1.00 91.50 80 LYS A N 1
ATOM 619 C CA . LYS A 1 80 ? 9.300 8.497 -12.494 1.00 91.50 80 LYS A CA 1
ATOM 620 C C . LYS A 1 80 ? 10.193 8.340 -13.721 1.00 91.50 80 LYS A C 1
ATOM 622 O O . LYS A 1 80 ? 9.866 8.857 -14.784 1.00 91.50 80 LYS A O 1
ATOM 627 N N . MET A 1 81 ? 11.266 7.558 -13.618 1.00 91.81 81 MET A N 1
ATOM 628 C CA . MET A 1 81 ? 12.142 7.286 -14.762 1.00 91.81 81 MET A CA 1
ATOM 629 C C . MET A 1 81 ? 11.438 6.498 -15.869 1.00 91.81 81 MET A C 1
ATOM 631 O O . MET A 1 81 ? 11.626 6.787 -17.049 1.00 91.81 81 MET A O 1
ATOM 635 N N . ARG A 1 82 ? 10.573 5.542 -15.514 1.00 92.75 82 ARG A N 1
ATOM 636 C CA . ARG A 1 82 ? 9.756 4.815 -16.496 1.00 92.75 82 ARG A CA 1
ATOM 637 C C . ARG A 1 82 ? 8.772 5.735 -17.219 1.00 92.75 82 ARG A C 1
ATOM 639 O O . ARG A 1 82 ? 8.589 5.569 -18.420 1.00 92.75 82 ARG A O 1
ATOM 646 N N . LEU A 1 83 ? 8.181 6.707 -16.524 1.00 89.12 83 LEU A N 1
ATOM 647 C CA . LEU A 1 83 ? 7.306 7.724 -17.120 1.00 89.12 83 LEU A CA 1
ATOM 648 C C . LEU A 1 83 ? 8.075 8.700 -18.024 1.00 89.12 83 LEU A C 1
ATOM 650 O O . LEU A 1 83 ? 7.537 9.135 -19.036 1.00 89.12 83 LEU A O 1
ATOM 654 N N . CYS A 1 84 ? 9.342 8.981 -17.711 1.00 88.81 84 CYS A N 1
ATOM 655 C CA . CYS A 1 84 ? 10.261 9.730 -18.575 1.00 88.81 84 CYS A CA 1
ATOM 656 C C . CYS A 1 84 ? 10.778 8.930 -19.787 1.00 88.81 84 CYS A C 1
ATOM 658 O O . CYS A 1 84 ? 11.544 9.466 -20.582 1.00 88.81 84 CYS A O 1
ATOM 660 N N . GLY A 1 85 ? 10.376 7.664 -19.940 1.00 90.88 85 GLY A N 1
ATOM 661 C CA . GLY A 1 85 ? 10.751 6.820 -21.075 1.00 90.88 85 GLY A CA 1
ATOM 662 C C . GLY A 1 85 ? 12.054 6.039 -20.902 1.00 90.88 85 GLY A C 1
ATOM 663 O O . GLY A 1 85 ? 12.467 5.355 -21.836 1.00 90.88 85 GLY A O 1
ATOM 664 N N . ASN A 1 86 ? 12.690 6.076 -19.726 1.00 92.31 86 ASN A N 1
ATOM 665 C CA . ASN A 1 86 ? 13.938 5.351 -19.507 1.00 92.31 86 ASN A CA 1
ATOM 666 C C . ASN A 1 86 ? 13.749 3.828 -19.599 1.00 92.31 86 ASN A C 1
ATOM 668 O O . ASN A 1 86 ? 12.794 3.230 -19.068 1.00 92.31 86 ASN A O 1
ATOM 672 N N . SER A 1 87 ? 14.711 3.183 -20.255 1.00 92.50 87 SER A N 1
ATOM 673 C CA . SER A 1 87 ? 14.800 1.727 -20.323 1.00 92.50 87 SER A CA 1
ATOM 674 C C . SER A 1 87 ? 15.271 1.136 -18.987 1.00 92.50 87 SER A C 1
ATOM 676 O O . SER A 1 87 ? 15.851 1.813 -18.140 1.00 92.50 87 SER A O 1
ATOM 678 N N . TRP A 1 88 ? 15.007 -0.151 -18.762 1.00 89.38 88 TRP A N 1
ATOM 679 C CA . TRP A 1 88 ? 15.425 -0.818 -17.524 1.00 89.38 88 TRP A CA 1
ATOM 680 C C . TRP A 1 88 ? 16.947 -0.873 -17.356 1.00 89.38 88 TRP A C 1
ATOM 682 O O . TRP A 1 88 ? 17.435 -0.776 -16.232 1.00 89.38 88 TRP A O 1
ATOM 692 N N . THR A 1 89 ? 17.687 -0.960 -18.460 1.00 90.25 89 THR A N 1
ATOM 693 C CA . THR A 1 89 ? 19.151 -0.906 -18.48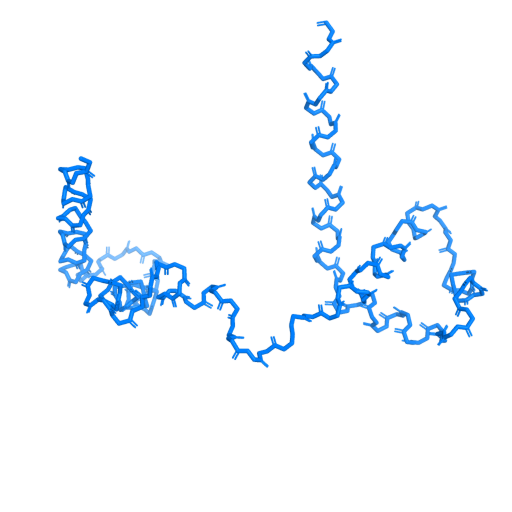0 1.00 90.25 89 THR A CA 1
ATOM 694 C C . THR A 1 89 ? 19.664 0.467 -18.049 1.00 90.25 89 THR A C 1
ATOM 696 O O . THR A 1 89 ? 20.538 0.549 -17.192 1.00 90.25 89 THR A O 1
ATOM 699 N N . GLU A 1 90 ? 19.074 1.558 -18.546 1.00 91.00 90 GLU A N 1
ATOM 700 C CA . GLU A 1 90 ? 19.408 2.920 -18.099 1.00 91.00 90 GLU A CA 1
ATOM 701 C C . GLU A 1 90 ? 19.106 3.146 -16.617 1.00 91.00 90 GLU A C 1
ATOM 703 O O . GLU A 1 90 ? 19.885 3.789 -15.913 1.00 91.00 90 GLU A O 1
ATOM 708 N N . ILE A 1 91 ? 17.979 2.616 -16.139 1.00 91.00 91 ILE A N 1
ATOM 709 C CA . ILE A 1 91 ? 17.600 2.708 -14.727 1.00 91.00 91 ILE A CA 1
ATOM 710 C C . ILE A 1 91 ? 18.606 1.928 -13.870 1.00 91.00 91 ILE A C 1
ATOM 712 O O . ILE A 1 91 ? 19.084 2.458 -12.870 1.00 91.00 91 ILE A O 1
ATOM 716 N N . SER A 1 92 ? 18.987 0.713 -14.276 1.00 91.06 92 SER A N 1
ATOM 717 C CA . SER A 1 92 ? 19.997 -0.086 -13.569 1.00 91.06 92 SER A CA 1
ATOM 718 C C . SER A 1 92 ? 21.356 0.612 -13.517 1.00 91.06 92 SER A C 1
ATOM 720 O O . SER A 1 92 ? 21.997 0.607 -12.473 1.00 91.06 92 SER A O 1
ATOM 722 N N . ASN A 1 93 ? 21.765 1.285 -14.596 1.00 90.19 93 ASN A N 1
ATOM 723 C CA . ASN A 1 93 ? 23.026 2.032 -14.638 1.00 90.19 93 ASN A CA 1
ATOM 724 C C . ASN A 1 93 ? 23.065 3.207 -13.646 1.00 90.19 93 ASN A C 1
ATOM 726 O O . ASN A 1 93 ? 24.144 3.610 -13.216 1.00 90.19 93 ASN A O 1
ATOM 730 N N . LYS A 1 94 ? 21.905 3.757 -13.260 1.00 88.94 94 LYS A N 1
ATOM 731 C CA . LYS A 1 94 ? 21.815 4.810 -12.236 1.00 88.94 94 LYS A CA 1
ATOM 732 C C . LYS A 1 94 ? 21.904 4.268 -10.808 1.00 88.94 94 LYS A C 1
ATOM 734 O O . LYS A 1 94 ? 22.290 5.010 -9.908 1.00 88.94 94 LYS A O 1
ATOM 739 N N . PHE A 1 95 ? 21.586 2.993 -10.592 1.00 87.12 95 PHE A N 1
ATOM 740 C CA . PHE A 1 95 ? 21.613 2.359 -9.275 1.00 87.12 95 PHE A CA 1
ATOM 741 C C . PHE A 1 95 ? 22.738 1.325 -9.186 1.00 87.12 95 PHE A C 1
ATOM 743 O O . PHE A 1 95 ? 22.505 0.126 -9.265 1.00 87.12 95 PHE A O 1
ATOM 750 N N . LEU A 1 96 ? 23.962 1.792 -8.921 1.00 80.00 96 LEU A N 1
ATOM 751 C CA . LEU A 1 96 ? 25.173 0.954 -8.828 1.00 80.00 96 LEU A CA 1
ATOM 752 C C . LEU A 1 96 ? 25.100 -0.178 -7.785 1.00 80.00 96 LEU A C 1
ATOM 754 O O . LEU A 1 96 ? 25.916 -1.091 -7.800 1.00 80.00 96 LEU A O 1
ATOM 758 N N . THR A 1 97 ? 24.155 -0.102 -6.849 1.00 82.75 97 THR A N 1
ATOM 759 C CA . THR A 1 97 ? 23.966 -1.081 -5.771 1.00 82.75 97 THR A CA 1
ATOM 760 C C . THR A 1 97 ? 22.915 -2.145 -6.081 1.00 82.75 97 THR A C 1
ATOM 762 O O . THR A 1 97 ? 22.739 -3.051 -5.268 1.00 82.75 97 THR A O 1
ATOM 765 N N . HIS A 1 98 ? 22.194 -2.030 -7.201 1.00 84.38 98 HIS A N 1
ATOM 766 C CA . HIS A 1 98 ? 21.088 -2.920 -7.541 1.00 84.38 98 HIS A CA 1
ATOM 767 C C . HIS A 1 98 ? 21.129 -3.324 -9.013 1.00 84.38 98 HIS A C 1
ATOM 769 O O . HIS A 1 98 ? 21.082 -2.482 -9.908 1.00 84.38 98 HIS A O 1
ATOM 775 N N . ASP A 1 99 ? 21.087 -4.628 -9.259 1.00 87.38 99 ASP A N 1
ATOM 776 C CA . ASP A 1 99 ? 20.941 -5.146 -10.615 1.00 87.38 99 ASP A CA 1
ATOM 777 C C . ASP A 1 99 ? 19.500 -4.987 -11.118 1.00 87.38 99 ASP A C 1
ATOM 779 O O . ASP A 1 99 ? 18.535 -5.002 -10.343 1.00 87.38 99 ASP A O 1
ATOM 783 N N . GLU A 1 100 ? 19.326 -4.950 -12.440 1.00 89.44 100 GLU A N 1
ATOM 784 C CA . GLU A 1 100 ? 18.023 -4.800 -13.101 1.00 89.44 100 GLU A CA 1
ATOM 785 C C . GLU A 1 100 ? 16.947 -5.750 -12.540 1.00 89.44 100 GLU A C 1
ATOM 787 O O . GLU A 1 100 ? 15.803 -5.354 -12.304 1.00 89.44 100 GLU A O 1
ATOM 792 N N . ARG A 1 101 ? 17.311 -7.012 -12.273 1.00 90.50 101 ARG A N 1
ATOM 793 C CA . ARG A 1 101 ? 16.389 -8.014 -11.708 1.00 90.50 101 ARG A CA 1
ATOM 794 C C . ARG A 1 101 ? 15.880 -7.619 -10.322 1.00 90.50 101 ARG A C 1
ATOM 796 O O . ARG A 1 101 ? 14.705 -7.825 -10.021 1.00 90.50 101 ARG A O 1
ATOM 803 N N . GLN A 1 102 ? 16.748 -7.058 -9.483 1.00 88.19 102 GLN A N 1
ATOM 804 C CA . GLN A 1 102 ? 16.386 -6.606 -8.141 1.00 88.19 102 GLN A CA 1
ATOM 805 C C . GLN A 1 102 ? 15.486 -5.372 -8.214 1.00 88.19 102 GLN A C 1
ATOM 807 O O . GLN A 1 102 ? 14.466 -5.331 -7.530 1.00 88.19 102 GLN A O 1
ATOM 812 N N . LEU A 1 103 ? 15.799 -4.420 -9.098 1.00 90.69 103 LEU A N 1
ATOM 813 C CA . LEU A 1 103 ? 14.981 -3.223 -9.315 1.00 90.69 103 LEU A CA 1
ATOM 814 C C . LEU A 1 103 ? 13.583 -3.572 -9.830 1.00 90.69 103 LEU A C 1
ATOM 816 O O . LEU A 1 103 ? 12.593 -3.059 -9.311 1.00 90.69 103 LEU A O 1
ATOM 820 N N . ARG A 1 104 ? 13.476 -4.503 -10.786 1.00 92.31 104 ARG A N 1
ATOM 821 C CA . ARG A 1 104 ? 12.180 -5.010 -11.269 1.00 92.31 104 ARG A CA 1
ATOM 822 C C . ARG A 1 104 ? 11.373 -5.671 -10.156 1.00 92.31 104 ARG A C 1
ATOM 824 O O . ARG A 1 104 ? 10.167 -5.455 -10.080 1.00 92.31 104 ARG A O 1
ATOM 831 N N . ARG A 1 105 ? 12.025 -6.455 -9.290 1.00 90.38 105 ARG A N 1
ATOM 832 C CA . ARG A 1 105 ? 11.370 -7.108 -8.147 1.00 90.38 105 ARG A CA 1
ATOM 833 C C . ARG A 1 105 ? 10.850 -6.086 -7.139 1.00 90.38 105 ARG A C 1
ATOM 835 O O . ARG A 1 105 ? 9.691 -6.176 -6.751 1.00 90.38 105 ARG A O 1
ATOM 842 N N . ILE A 1 106 ? 11.682 -5.117 -6.755 1.00 89.06 106 ILE A N 1
ATOM 843 C CA . ILE A 1 106 ? 11.302 -4.051 -5.817 1.00 89.06 106 ILE A CA 1
ATOM 844 C C . ILE A 1 106 ? 10.162 -3.219 -6.409 1.00 89.06 106 ILE A C 1
ATOM 846 O O . ILE A 1 106 ? 9.156 -2.999 -5.749 1.00 89.06 106 ILE A O 1
ATOM 850 N N . TYR A 1 107 ? 10.268 -2.809 -7.672 1.00 91.75 107 TYR A N 1
ATOM 851 C CA . TYR A 1 107 ? 9.197 -2.069 -8.331 1.00 91.75 107 TYR A CA 1
ATOM 852 C C . TYR A 1 107 ? 7.896 -2.878 -8.410 1.00 91.75 107 TYR A C 1
ATOM 854 O O . TYR A 1 107 ? 6.829 -2.340 -8.133 1.00 91.75 107 TYR A O 1
ATOM 862 N N . GLY A 1 108 ? 7.973 -4.172 -8.738 1.00 90.19 108 GLY A N 1
ATOM 863 C CA . GLY A 1 108 ? 6.815 -5.065 -8.779 1.00 90.19 108 GLY A CA 1
ATOM 864 C C . GLY A 1 108 ? 6.095 -5.186 -7.435 1.00 90.19 108 GLY A C 1
ATOM 865 O O . GLY A 1 108 ? 4.870 -5.177 -7.412 1.00 90.19 108 GLY A O 1
ATOM 866 N N . GLU A 1 109 ? 6.841 -5.224 -6.328 1.00 88.25 109 GLU A N 1
ATOM 867 C CA . GLU A 1 109 ? 6.298 -5.292 -4.962 1.00 88.25 109 GLU A CA 1
ATOM 868 C C . GLU A 1 109 ? 5.433 -4.068 -4.607 1.00 88.25 109 GLU A C 1
ATOM 870 O O . GLU A 1 109 ? 4.444 -4.199 -3.891 1.00 88.25 109 GLU A O 1
ATOM 875 N N . PHE A 1 110 ? 5.767 -2.887 -5.140 1.00 88.94 110 PHE A N 1
ATOM 876 C CA . PHE A 1 110 ? 5.099 -1.626 -4.792 1.00 88.94 110 PHE A CA 1
ATOM 877 C C . PHE A 1 110 ? 4.310 -0.988 -5.942 1.00 88.94 110 PHE A C 1
ATOM 879 O O . PHE A 1 110 ? 3.755 0.094 -5.754 1.00 88.94 110 PHE A O 1
ATOM 886 N N . ARG A 1 111 ? 4.238 -1.630 -7.117 1.00 88.00 111 ARG A N 1
ATOM 887 C CA . ARG A 1 111 ? 3.739 -1.038 -8.373 1.00 88.00 111 ARG A CA 1
ATOM 888 C C . ARG A 1 111 ? 2.393 -0.333 -8.216 1.00 88.00 111 ARG A C 1
ATOM 890 O O . ARG A 1 111 ? 2.252 0.813 -8.625 1.00 88.00 111 ARG A O 1
ATOM 897 N N . GLU A 1 112 ? 1.413 -1.010 -7.632 1.00 85.69 112 GLU A N 1
ATOM 898 C CA . GLU A 1 112 ? 0.058 -0.468 -7.467 1.00 85.69 112 GLU A CA 1
ATOM 899 C C . GLU A 1 112 ? 0.045 0.739 -6.528 1.00 85.69 112 GLU A C 1
ATOM 901 O O . GLU A 1 112 ? -0.568 1.759 -6.829 1.00 85.69 112 GLU A O 1
ATOM 906 N N . GLN A 1 113 ? 0.798 0.658 -5.431 1.00 86.38 113 GLN A N 1
ATOM 907 C CA . GLN A 1 113 ? 0.873 1.717 -4.429 1.00 86.38 113 GLN A CA 1
ATOM 908 C C . GLN A 1 113 ? 1.553 2.971 -4.980 1.00 86.38 113 GLN A C 1
ATOM 910 O O . GLN A 1 113 ? 1.111 4.081 -4.692 1.00 86.38 113 GLN A O 1
ATOM 915 N N . VAL A 1 114 ? 2.631 2.811 -5.757 1.00 89.75 114 VAL A N 1
ATOM 916 C CA . VAL A 1 114 ? 3.348 3.961 -6.323 1.00 89.75 114 VAL A CA 1
ATOM 917 C C . VAL A 1 114 ? 2.571 4.621 -7.460 1.00 89.75 114 VAL A C 1
ATOM 919 O O . VAL A 1 114 ? 2.572 5.842 -7.551 1.00 89.75 114 VAL A O 1
ATOM 922 N N . ILE A 1 115 ? 1.843 3.844 -8.272 1.00 87.12 115 ILE A N 1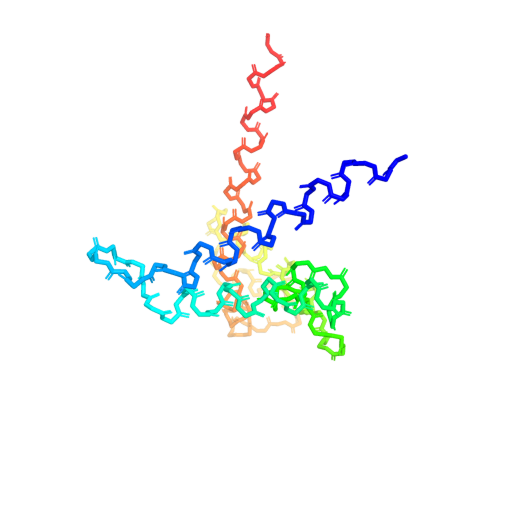
ATOM 923 C CA . ILE A 1 115 ? 0.948 4.388 -9.306 1.00 87.12 115 ILE A CA 1
ATOM 924 C C . ILE A 1 115 ? -0.219 5.143 -8.669 1.00 87.12 115 ILE A C 1
ATOM 926 O O . ILE A 1 115 ? -0.519 6.255 -9.094 1.00 87.12 115 ILE A O 1
ATOM 930 N N . ALA A 1 116 ? -0.865 4.563 -7.653 1.00 84.88 116 ALA A N 1
ATOM 931 C CA . ALA A 1 116 ? -1.963 5.219 -6.948 1.00 84.88 116 ALA A CA 1
ATOM 932 C C . ALA A 1 116 ? -1.510 6.550 -6.334 1.00 84.88 116 ALA A C 1
ATOM 934 O O . ALA A 1 116 ? -2.184 7.558 -6.509 1.00 84.88 116 ALA A O 1
ATOM 935 N N . GLN A 1 117 ? -0.338 6.572 -5.692 1.00 85.31 117 GLN A N 1
ATOM 936 C CA . GLN A 1 117 ? 0.230 7.801 -5.140 1.00 85.31 117 GLN A CA 1
ATOM 937 C C . GLN A 1 117 ? 0.512 8.851 -6.225 1.00 85.31 117 GLN A C 1
ATOM 939 O O . GLN A 1 117 ? 0.105 9.992 -6.066 1.00 85.31 117 GLN A O 1
ATOM 944 N N . GLU A 1 118 ? 1.150 8.476 -7.338 1.00 86.62 118 GLU A N 1
ATOM 945 C CA . GLU A 1 118 ? 1.427 9.399 -8.451 1.00 86.62 118 GLU A CA 1
ATOM 946 C C . GLU A 1 118 ? 0.134 9.975 -9.059 1.00 86.62 118 GLU A C 1
ATOM 948 O O . GLU A 1 118 ? 0.096 11.141 -9.448 1.00 86.62 118 GLU A O 1
ATOM 953 N N . LEU A 1 119 ? -0.943 9.185 -9.133 1.00 84.88 119 LEU A N 1
ATOM 954 C CA . LEU A 1 119 ? -2.251 9.665 -9.587 1.00 84.88 119 LEU A CA 1
ATOM 955 C C . LEU A 1 119 ? -2.862 10.665 -8.603 1.00 84.88 119 LEU A C 1
ATOM 957 O O . LEU A 1 119 ? -3.313 11.725 -9.034 1.00 84.88 119 LEU A O 1
ATOM 961 N N . THR A 1 120 ? -2.842 10.361 -7.305 1.00 83.00 120 THR A N 1
ATOM 962 C CA . THR A 1 120 ? -3.309 11.285 -6.262 1.00 83.00 120 THR A CA 1
ATOM 963 C C . THR A 1 120 ? -2.512 12.588 -6.288 1.00 83.00 120 THR A C 1
ATOM 965 O O . THR A 1 120 ? -3.105 13.661 -6.322 1.00 83.00 120 THR A O 1
ATOM 968 N N . ASP A 1 121 ? -1.182 12.512 -6.385 1.00 82.44 121 ASP A N 1
ATOM 969 C CA . ASP A 1 121 ? -0.312 13.690 -6.437 1.00 82.44 121 ASP A CA 1
ATOM 970 C C . ASP A 1 121 ? -0.621 14.564 -7.671 1.00 82.44 121 ASP A C 1
ATOM 972 O O . ASP A 1 121 ? -0.568 15.794 -7.605 1.00 82.44 121 ASP A O 1
ATOM 976 N N . ARG A 1 122 ? -0.972 13.959 -8.815 1.00 79.44 122 ARG A N 1
ATOM 977 C CA . ARG A 1 122 ? -1.405 14.702 -10.015 1.00 79.44 122 ARG A CA 1
ATOM 978 C C . ARG A 1 122 ? -2.758 15.376 -9.833 1.00 79.44 122 ARG A C 1
ATOM 980 O O . ARG A 1 122 ? -2.909 16.512 -10.281 1.00 79.44 122 ARG A O 1
ATOM 987 N N . LEU A 1 123 ? -3.711 14.698 -9.200 1.00 76.50 123 LEU A N 1
ATOM 988 C CA . LEU A 1 123 ? -5.037 15.248 -8.912 1.00 76.50 123 LEU A CA 1
ATOM 989 C C . LEU A 1 123 ? -4.941 16.428 -7.937 1.00 76.50 123 LEU A C 1
ATOM 991 O O . LEU A 1 123 ? -5.456 17.503 -8.234 1.00 76.50 123 LEU A O 1
ATOM 995 N N . ASP A 1 124 ? -4.177 16.284 -6.855 1.00 73.81 124 ASP A N 1
ATOM 996 C CA . ASP A 1 124 ? -3.939 17.360 -5.883 1.00 73.81 124 ASP A CA 1
ATOM 997 C C . ASP A 1 124 ? -3.255 18.581 -6.519 1.00 73.81 124 ASP A C 1
ATOM 999 O O . ASP A 1 124 ? -3.531 19.731 -6.166 1.00 73.81 124 ASP A O 1
ATOM 1003 N N . ASN A 1 125 ? -2.346 18.353 -7.471 1.00 68.88 125 ASN A N 1
ATOM 1004 C CA . ASN A 1 125 ? -1.693 19.433 -8.210 1.00 68.88 125 ASN A CA 1
ATOM 1005 C C . ASN A 1 125 ? -2.627 20.120 -9.220 1.00 68.88 125 ASN A C 1
ATOM 1007 O O . ASN A 1 125 ? -2.406 21.291 -9.535 1.00 68.88 125 ASN A O 1
ATOM 1011 N N . HIS A 1 126 ? -3.650 19.424 -9.721 1.00 61.00 126 HIS A N 1
ATOM 1012 C CA . HIS A 1 126 ? -4.678 20.010 -10.583 1.00 61.00 126 HIS A CA 1
ATOM 1013 C C . HIS A 1 126 ? -5.616 20.914 -9.772 1.00 61.00 126 HIS A C 1
ATOM 1015 O O . HIS A 1 126 ? -5.809 22.075 -10.123 1.00 61.00 126 HIS A O 1
ATOM 1021 N N . ASP A 1 127 ? -6.074 20.438 -8.613 1.00 59.16 127 ASP A N 1
ATOM 1022 C CA . ASP A 1 127 ? -6.959 21.180 -7.704 1.00 59.16 127 ASP A CA 1
ATOM 1023 C C . ASP A 1 127 ? -6.334 22.488 -7.182 1.00 59.16 127 ASP A C 1
ATOM 1025 O O . ASP A 1 127 ? -7.022 23.483 -6.942 1.00 59.16 127 ASP A O 1
ATOM 1029 N N . LYS A 1 128 ? -5.006 22.514 -7.017 1.00 59.53 128 LYS A N 1
ATOM 1030 C CA . LYS A 1 128 ? -4.270 23.725 -6.620 1.00 59.53 128 LYS A CA 1
ATOM 1031 C C . LYS A 1 128 ? -4.129 24.750 -7.744 1.00 59.53 128 LYS A C 1
ATOM 1033 O O . LYS A 1 128 ? -3.999 25.934 -7.442 1.00 59.53 128 LYS A O 1
ATOM 1038 N N . LYS A 1 129 ? -4.137 24.324 -9.011 1.00 56.84 129 LYS A N 1
ATOM 1039 C CA . LYS A 1 129 ? -4.084 25.245 -10.157 1.00 56.84 129 LYS A CA 1
ATOM 1040 C C . LYS A 1 129 ? -5.429 25.923 -10.407 1.00 56.84 129 LYS A C 1
ATOM 1042 O O . LYS A 1 129 ? -5.435 27.102 -10.739 1.00 56.84 129 LYS A O 1
ATOM 1047 N N . ASP A 1 130 ? -6.536 25.229 -10.155 1.00 55.06 130 ASP A N 1
ATOM 1048 C CA . ASP A 1 130 ? -7.886 25.769 -10.375 1.00 55.06 130 ASP A CA 1
ATOM 1049 C C . ASP A 1 130 ? -8.347 26.756 -9.282 1.00 55.06 130 ASP A C 1
ATOM 1051 O O . ASP A 1 130 ? -9.262 27.542 -9.503 1.00 55.06 130 ASP A O 1
ATOM 1055 N N . LYS A 1 131 ? -7.699 26.773 -8.108 1.00 53.56 131 LYS A N 1
ATOM 1056 C CA . LYS A 1 131 ? -8.000 27.715 -7.006 1.00 53.56 131 LYS A CA 1
ATOM 1057 C C . LYS A 1 131 ? -7.113 28.968 -6.976 1.00 53.56 131 LYS A C 1
ATOM 1059 O O . LYS A 1 131 ? -7.210 29.752 -6.035 1.00 53.56 131 LYS A O 1
ATOM 1064 N N . GLY A 1 132 ? -6.226 29.130 -7.958 1.00 51.19 132 GLY A N 1
ATOM 1065 C CA . GLY A 1 132 ? -5.242 30.217 -8.028 1.00 51.19 132 GLY A CA 1
ATOM 1066 C C . GLY A 1 132 ? -5.371 31.130 -9.251 1.00 51.19 132 GLY A C 1
ATOM 1067 O O . GLY A 1 132 ? -4.371 31.746 -9.619 1.00 51.19 132 GLY A O 1
ATOM 1068 N N . GLY A 1 133 ? -6.545 31.181 -9.890 1.00 37.28 133 GLY A N 1
ATOM 1069 C CA . GLY A 1 133 ? -6.856 32.049 -11.034 1.00 37.28 133 GLY A CA 1
ATOM 1070 C C . GLY A 1 133 ? -7.953 33.051 -10.717 1.00 37.28 133 GLY A C 1
ATOM 1071 O O . GLY A 1 133 ? -8.949 32.630 -10.089 1.00 37.28 133 GLY A O 1
#

Radius of gyration: 22.76 Å; chains: 1; bounding box: 58×45×48 Å

Sequence (133 aa):
MDEEKTKTLEKLAGFVDELKKQTFPTSTISADLAEFVSSAIEKYLEGKTKSLDAAFGLTPKRGVPGFPRRRKDLAMEILKMRLCGNSWTEISNKFLTHDERQLRRIYGEFREQVIAQELTDRLDNHDKKDKGG

Secondary structure (DSSP, 8-state):
--HHHHHHHHHHHHHHHHHHH---SS-SS-HHHHHHHHHHHHHHHTTSSSSHHHHTT-SPPTTS----HHHHHHHHHHHHHHHTT--HHHHHHH-TTS-HHHHHHHHHHHHHHHHHHHHHHHHHHHHHHHT--

Foldseek 3Di:
DCVVVVVVLVVLVVVLVVLVVCPPDDDPQPPVNSVLQSQLSVCVSVVVDPDSCVSNVVDDDPPPPDDPVVLLVLLLVVVVCVVVVDDLVRSQVVPVPDHSVRSVVSNVVCVVVSVVVVVVVVVVVVVVVVVPD

pLDDT: mean 77.58, std 13.41, range [37.28, 93.31]